Protein AF-A0A959R5T8-F1 (afdb_monomer_lite)

pLDDT: mean 71.9, std 11.0, range [50.06, 90.19]

Radius of gyration: 15.83 Å; chains: 1; bounding box: 40×16×41 Å

Structure (mmCIF, N/CA/C/O backbone):
data_AF-A0A959R5T8-F1
#
_entry.id   AF-A0A959R5T8-F1
#
loop_
_atom_site.group_PDB
_atom_site.id
_atom_site.type_symbol
_atom_site.label_atom_id
_atom_site.label_alt_id
_atom_site.label_comp_id
_atom_site.label_asym_id
_atom_site.label_entity_id
_atom_site.label_seq_id
_atom_site.pdbx_PDB_ins_code
_atom_site.Cartn_x
_atom_site.Cartn_y
_atom_site.Cartn_z
_atom_site.occupancy
_atom_site.B_iso_or_equiv
_atom_site.auth_seq_id
_atom_site.auth_comp_id
_atom_site.auth_asym_id
_atom_site.auth_atom_id
_atom_site.pdbx_PDB_model_num
ATOM 1 N N . MET A 1 1 ? -13.015 4.665 20.801 1.00 58.91 1 MET A N 1
ATOM 2 C CA . MET A 1 1 ? -11.885 4.155 19.982 1.00 58.91 1 MET A CA 1
ATOM 3 C C . MET A 1 1 ? -10.607 4.914 20.364 1.00 58.91 1 MET A C 1
ATOM 5 O O . MET A 1 1 ? -10.602 6.133 20.300 1.00 58.91 1 MET A O 1
ATOM 9 N N . ASN A 1 2 ? -9.567 4.238 20.866 1.00 75.31 2 ASN A N 1
ATOM 10 C CA . ASN A 1 2 ? -8.469 4.873 21.619 1.00 75.31 2 ASN A CA 1
ATOM 11 C C . ASN A 1 2 ? -7.528 5.704 20.708 1.00 75.31 2 ASN A C 1
ATOM 13 O O . ASN A 1 2 ? -6.969 5.148 19.761 1.00 75.31 2 ASN A O 1
ATOM 17 N N . ARG A 1 3 ? -7.354 7.016 20.963 1.00 77.94 3 ARG A N 1
ATOM 18 C CA . ARG A 1 3 ? -6.568 7.949 20.112 1.00 77.94 3 ARG A CA 1
ATOM 19 C C . ARG A 1 3 ? -5.146 7.442 19.833 1.00 77.94 3 ARG A C 1
ATOM 21 O O . ARG A 1 3 ? -4.698 7.494 18.692 1.00 77.94 3 ARG A O 1
ATOM 28 N N . LYS A 1 4 ? -4.515 6.815 20.831 1.00 74.69 4 LYS A N 1
ATOM 29 C CA . LYS A 1 4 ? -3.173 6.217 20.724 1.00 74.69 4 LYS A CA 1
ATOM 30 C C . LYS A 1 4 ? -3.082 5.111 19.662 1.00 74.69 4 LYS A C 1
ATOM 32 O O . LYS A 1 4 ? -2.082 5.010 18.966 1.00 74.69 4 LYS A O 1
ATOM 37 N N . ARG A 1 5 ? -4.142 4.307 19.485 1.00 75.88 5 ARG A N 1
ATOM 38 C CA . ARG A 1 5 ? -4.179 3.219 18.484 1.00 75.88 5 ARG A CA 1
ATOM 39 C C . ARG A 1 5 ? -4.271 3.749 17.052 1.00 75.88 5 ARG A C 1
ATOM 41 O O . ARG A 1 5 ? -3.715 3.138 16.150 1.00 75.88 5 ARG A O 1
ATOM 48 N N . HIS A 1 6 ? -4.960 4.871 16.840 1.00 72.75 6 HIS A N 1
ATOM 49 C CA . HIS A 1 6 ? -5.000 5.516 15.523 1.00 72.75 6 HIS A CA 1
ATOM 50 C C . HIS A 1 6 ? -3.680 6.176 15.182 1.00 72.75 6 HIS A C 1
ATOM 52 O O . HIS A 1 6 ? -3.234 6.042 14.053 1.00 72.75 6 HIS A O 1
ATOM 58 N N . GLN A 1 7 ? -3.057 6.840 16.157 1.00 77.88 7 GLN A N 1
ATOM 59 C CA . GLN A 1 7 ? -1.738 7.435 15.976 1.00 77.88 7 GLN A CA 1
ATOM 60 C C . GLN A 1 7 ? -0.712 6.365 15.599 1.00 77.88 7 GLN A C 1
ATOM 62 O O . GLN A 1 7 ? -0.068 6.509 14.574 1.00 77.88 7 GLN A O 1
ATOM 67 N N . LEU A 1 8 ? -0.665 5.242 16.326 1.00 80.44 8 LEU A N 1
ATOM 68 C CA . LEU A 1 8 ? 0.181 4.092 15.976 1.00 80.44 8 LEU A CA 1
ATOM 69 C C . LEU A 1 8 ? -0.068 3.574 14.554 1.00 80.44 8 LEU A C 1
ATOM 71 O O . LEU A 1 8 ? 0.877 3.328 13.813 1.00 80.44 8 LEU A O 1
ATOM 75 N N . PHE A 1 9 ? -1.334 3.431 14.159 1.00 82.12 9 PHE A N 1
ATOM 76 C CA . PHE A 1 9 ? -1.688 2.967 12.820 1.00 82.12 9 PHE A CA 1
ATOM 77 C C . PHE A 1 9 ? -1.257 3.953 11.723 1.00 82.12 9 PHE A C 1
ATOM 79 O O . PHE A 1 9 ? -0.671 3.539 10.729 1.00 82.12 9 PHE A O 1
ATOM 86 N N . LEU A 1 10 ? -1.498 5.252 11.920 1.00 82.06 10 LEU A N 1
ATOM 87 C CA . LEU A 1 10 ? -1.054 6.313 11.013 1.00 82.06 10 LEU A CA 1
ATOM 88 C C . LEU A 1 10 ? 0.471 6.364 10.906 1.00 82.06 10 LEU A C 1
ATOM 90 O O . LEU A 1 10 ? 0.991 6.456 9.801 1.00 82.06 10 LEU A O 1
ATOM 94 N N . SER A 1 11 ? 1.185 6.249 12.027 1.00 80.94 11 SER A N 1
ATOM 95 C CA . SER A 1 11 ? 2.649 6.209 12.043 1.00 80.94 11 SER A CA 1
ATOM 96 C C . SER A 1 11 ? 3.191 5.013 11.260 1.00 80.94 11 SER A C 1
ATOM 98 O O . SER A 1 11 ? 4.100 5.182 10.455 1.00 80.94 11 SER A O 1
ATOM 100 N N . LEU A 1 12 ? 2.605 3.824 11.432 1.00 81.62 12 LEU A N 1
ATOM 101 C CA . LEU A 1 12 ? 2.985 2.631 10.667 1.00 81.62 12 LEU A CA 1
ATOM 102 C C . LEU A 1 12 ? 2.705 2.792 9.167 1.00 81.62 12 LEU A C 1
ATOM 104 O O . LEU A 1 12 ? 3.530 2.396 8.348 1.00 81.62 12 LEU A O 1
ATOM 108 N N . LEU A 1 13 ? 1.577 3.411 8.809 1.00 80.56 13 LEU A N 1
ATOM 109 C CA . LEU A 1 13 ? 1.225 3.691 7.417 1.00 80.56 13 LEU A CA 1
ATOM 110 C C . LEU A 1 13 ? 2.215 4.676 6.770 1.00 80.56 13 LEU A C 1
ATOM 112 O O . LEU A 1 13 ? 2.652 4.452 5.645 1.00 80.56 13 LEU A O 1
ATOM 116 N N . LEU A 1 14 ? 2.603 5.737 7.489 1.00 80.81 14 LEU A N 1
ATOM 117 C CA . LEU A 1 14 ? 3.593 6.715 7.023 1.00 80.81 14 LEU A CA 1
ATOM 118 C C . LEU A 1 14 ? 4.981 6.091 6.833 1.00 80.81 14 LEU A C 1
ATOM 120 O O . LEU A 1 14 ? 5.633 6.359 5.826 1.00 80.81 14 LEU A O 1
ATOM 124 N N . ILE A 1 15 ? 5.420 5.238 7.764 1.00 79.38 15 ILE A N 1
ATOM 125 C CA . ILE A 1 15 ? 6.705 4.532 7.649 1.00 79.38 15 ILE A CA 1
ATOM 126 C C . ILE A 1 15 ? 6.693 3.617 6.416 1.00 79.38 15 ILE A C 1
ATOM 128 O O . ILE A 1 15 ? 7.624 3.669 5.615 1.00 79.38 15 ILE A O 1
ATOM 132 N N . ALA A 1 16 ? 5.622 2.845 6.213 1.00 73.56 16 ALA A N 1
ATOM 133 C CA . ALA A 1 16 ? 5.482 1.975 5.045 1.00 73.56 16 ALA A CA 1
ATOM 134 C C . ALA A 1 16 ? 5.429 2.751 3.715 1.00 73.56 16 ALA A C 1
ATOM 136 O O . ALA A 1 16 ? 5.968 2.286 2.716 1.00 73.56 16 ALA A O 1
ATOM 137 N N . ALA A 1 17 ? 4.822 3.942 3.695 1.00 71.69 17 ALA A N 1
ATOM 138 C CA . ALA A 1 17 ? 4.813 4.802 2.511 1.00 71.69 17 ALA A CA 1
ATOM 139 C C . ALA A 1 17 ? 6.206 5.389 2.205 1.00 71.69 17 ALA A C 1
ATOM 141 O O . ALA A 1 17 ? 6.587 5.505 1.042 1.00 71.69 17 ALA A O 1
ATOM 142 N N . SER A 1 18 ? 6.989 5.724 3.238 1.00 68.69 18 SER A N 1
ATOM 143 C CA . SER A 1 18 ? 8.313 6.349 3.081 1.00 68.69 18 SER A 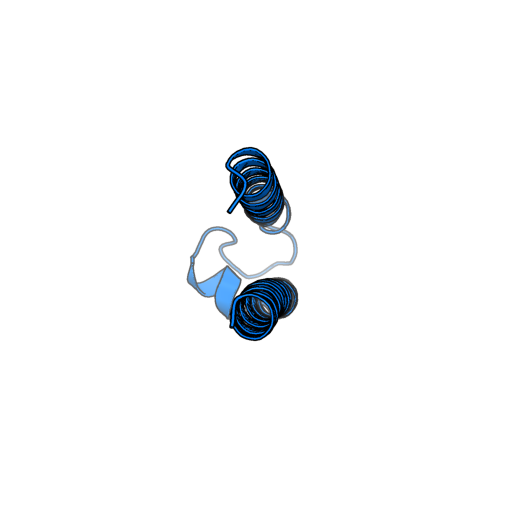CA 1
ATOM 144 C C . SER A 1 18 ? 9.362 5.426 2.445 1.00 68.69 18 SER A C 1
ATOM 146 O O . SER A 1 18 ? 10.252 5.889 1.734 1.00 68.69 18 SER A O 1
ATOM 148 N N . THR A 1 19 ? 9.238 4.108 2.627 1.00 65.25 19 THR A N 1
ATOM 149 C CA . THR A 1 19 ? 10.166 3.126 2.041 1.00 65.25 19 THR A CA 1
ATOM 150 C C . THR A 1 19 ? 9.890 2.839 0.564 1.00 65.25 19 THR A C 1
ATOM 152 O O . THR A 1 19 ? 10.733 2.233 -0.096 1.00 65.25 19 THR A O 1
ATOM 155 N N . MET A 1 20 ? 8.761 3.299 0.009 1.00 61.81 20 MET A N 1
ATOM 156 C CA . MET A 1 20 ? 8.449 3.118 -1.416 1.00 61.81 20 MET A CA 1
ATOM 157 C C . MET A 1 20 ? 9.376 3.939 -2.323 1.00 61.81 20 MET A C 1
ATOM 159 O O . MET A 1 20 ? 9.723 3.486 -3.410 1.00 61.81 20 MET A O 1
ATOM 163 N N . GLN A 1 21 ? 9.848 5.103 -1.859 1.00 60.03 21 GLN A N 1
ATOM 164 C CA . GLN A 1 21 ? 10.838 5.921 -2.577 1.00 60.03 21 GLN A CA 1
ATOM 165 C C . GLN A 1 21 ? 12.216 5.254 -2.626 1.00 60.03 21 GLN A C 1
ATOM 167 O O . GLN A 1 21 ? 12.919 5.364 -3.625 1.00 60.03 21 GLN A O 1
ATOM 172 N N . LEU A 1 22 ? 12.558 4.473 -1.598 1.00 58.75 22 LEU A N 1
ATOM 173 C CA . LEU A 1 22 ? 13.785 3.679 -1.536 1.00 58.75 22 LEU A CA 1
ATOM 174 C C . LEU A 1 22 ? 13.702 2.394 -2.382 1.00 58.75 22 LEU A C 1
ATOM 176 O O . LEU A 1 22 ? 14.508 1.491 -2.216 1.00 58.75 22 LEU A O 1
ATOM 180 N N . ARG A 1 23 ? 12.708 2.234 -3.257 1.00 56.28 23 ARG A N 1
ATOM 181 C CA . ARG A 1 23 ? 12.665 1.134 -4.238 1.00 56.28 23 ARG A CA 1
ATOM 182 C C . ARG A 1 23 ? 12.523 1.622 -5.676 1.00 56.28 23 ARG A C 1
ATOM 184 O O . ARG A 1 23 ? 12.422 0.799 -6.568 1.00 56.28 23 ARG A O 1
ATOM 191 N N . ALA A 1 24 ? 12.550 2.931 -5.901 1.00 53.94 24 ALA A N 1
ATOM 192 C CA . ALA A 1 24 ? 12.540 3.546 -7.228 1.00 53.94 24 ALA A CA 1
ATOM 193 C C . ALA A 1 24 ? 13.919 4.133 -7.563 1.00 53.94 24 ALA A C 1
ATOM 195 O O . ALA A 1 24 ? 14.054 5.262 -8.034 1.00 53.94 24 ALA A O 1
ATOM 196 N N . HIS A 1 25 ? 14.974 3.388 -7.234 1.00 54.00 25 HIS A N 1
ATOM 197 C CA . HIS A 1 25 ? 16.310 3.726 -7.705 1.00 54.00 25 HIS A CA 1
ATOM 198 C C . HIS A 1 25 ? 16.385 3.364 -9.195 1.00 54.00 25 HIS A C 1
ATOM 200 O O . HIS A 1 25 ? 15.939 2.274 -9.553 1.00 54.00 25 HIS A O 1
ATOM 206 N N . PRO A 1 26 ? 16.957 4.215 -10.064 1.00 58.56 26 PRO A N 1
ATOM 207 C CA . PRO A 1 26 ? 17.186 3.859 -11.459 1.00 58.56 26 PRO A CA 1
ATOM 208 C C . PRO A 1 26 ? 18.159 2.681 -11.494 1.00 58.56 26 PRO A C 1
ATOM 210 O O . PRO A 1 26 ? 19.351 2.829 -11.232 1.00 58.56 26 PRO A O 1
ATOM 213 N N . GLY A 1 27 ? 17.628 1.488 -11.728 1.00 60.72 27 GLY A N 1
ATOM 214 C CA . GLY A 1 27 ? 18.357 0.269 -11.423 1.00 60.72 27 GLY A CA 1
ATOM 215 C C . GLY A 1 27 ? 17.839 -0.947 -12.158 1.00 60.72 27 GLY A C 1
ATOM 216 O O . GLY A 1 27 ? 17.806 -1.989 -11.537 1.00 60.72 27 GLY A O 1
ATOM 217 N N . HIS A 1 28 ? 17.449 -0.803 -13.432 1.00 56.00 28 HIS A N 1
ATOM 218 C CA . HIS A 1 28 ? 17.566 -1.816 -14.495 1.00 56.00 28 HIS A CA 1
ATOM 219 C C . HIS A 1 28 ? 17.236 -1.184 -15.868 1.00 56.00 28 HIS A C 1
ATOM 221 O O . HIS A 1 28 ? 16.190 -1.406 -16.462 1.00 56.00 28 HIS A O 1
ATOM 227 N N . GLY A 1 29 ? 18.161 -0.370 -16.382 1.00 56.12 29 GLY A N 1
ATOM 228 C CA . GLY A 1 29 ? 18.419 -0.247 -17.824 1.00 56.12 29 GLY A CA 1
ATOM 229 C C . GLY A 1 29 ? 17.485 0.555 -18.741 1.00 56.12 29 GLY A C 1
ATOM 230 O O . GLY A 1 29 ? 18.026 1.116 -19.685 1.00 56.12 29 GLY A O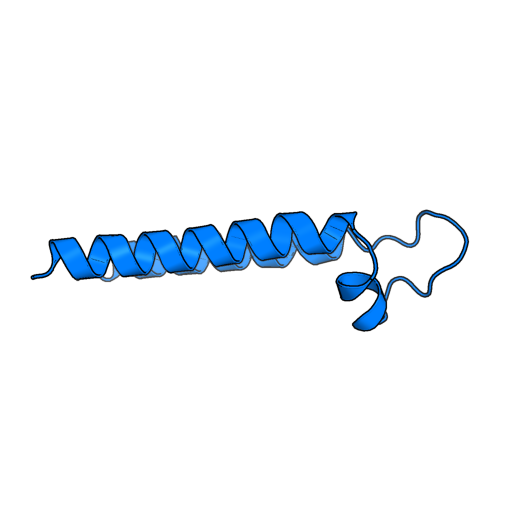 1
ATOM 231 N N . GLU A 1 30 ? 16.165 0.663 -18.537 1.00 56.44 30 GLU A N 1
ATOM 232 C CA . GLU A 1 30 ? 15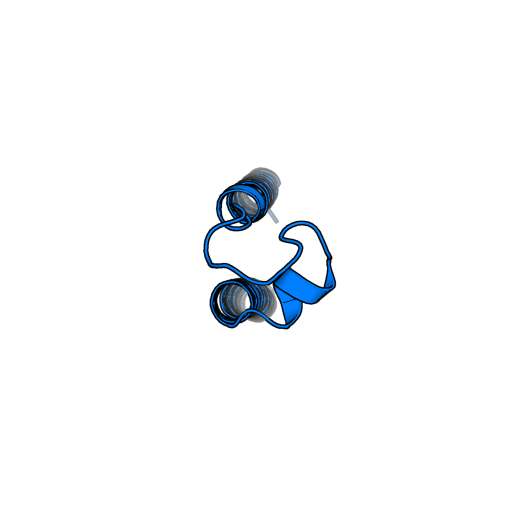.296 1.214 -19.614 1.00 56.44 30 GLU A CA 1
ATOM 233 C C . GLU A 1 30 ? 14.173 2.187 -19.214 1.00 56.44 30 GLU A C 1
ATOM 235 O O . GLU A 1 30 ? 13.567 2.804 -20.090 1.00 56.44 30 GLU A O 1
ATOM 240 N N . SER A 1 31 ? 13.891 2.403 -17.929 1.00 55.72 31 SER A N 1
ATOM 241 C CA . SER A 1 31 ? 12.748 3.224 -17.509 1.00 55.72 31 SER A CA 1
ATOM 242 C C . SER A 1 31 ? 13.164 4.474 -16.722 1.00 55.72 31 SER A C 1
ATOM 244 O O . SER A 1 31 ? 14.055 4.460 -15.872 1.00 55.72 31 SER A O 1
ATOM 246 N N . ASN A 1 32 ? 12.498 5.600 -17.009 1.00 59.03 32 ASN A N 1
ATOM 247 C CA . ASN A 1 32 ? 12.585 6.822 -16.206 1.00 59.03 32 ASN A CA 1
ATOM 248 C C . ASN A 1 32 ? 11.999 6.537 -14.812 1.00 59.03 32 ASN A C 1
ATOM 250 O O . ASN A 1 32 ? 10.787 6.661 -14.616 1.00 59.03 32 ASN A O 1
ATOM 254 N N . GLY A 1 33 ? 12.861 6.168 -13.857 1.00 58.56 33 GLY A N 1
ATOM 255 C CA . GLY A 1 33 ? 12.495 5.677 -12.518 1.00 58.56 33 GLY A CA 1
ATOM 256 C C . GLY A 1 33 ? 11.703 6.635 -11.617 1.00 58.56 33 GLY A C 1
ATOM 257 O O . GLY A 1 33 ? 11.374 6.308 -10.484 1.00 58.56 33 GLY A O 1
ATOM 258 N N . THR A 1 34 ? 11.372 7.831 -12.102 1.00 61.56 34 THR A N 1
ATOM 259 C CA . THR A 1 34 ? 10.625 8.865 -11.371 1.00 61.56 34 THR A CA 1
ATOM 260 C C . THR A 1 34 ? 9.211 9.102 -11.909 1.00 61.56 34 THR A C 1
ATOM 262 O O . THR A 1 34 ? 8.480 9.929 -11.361 1.00 61.56 34 THR A O 1
ATOM 265 N N . SER A 1 35 ? 8.788 8.395 -12.962 1.00 66.44 35 SER A N 1
ATOM 266 C CA . SER A 1 35 ? 7.436 8.541 -13.513 1.00 66.44 35 SER A CA 1
ATOM 267 C C . SER A 1 35 ? 6.396 7.805 -12.654 1.00 66.44 35 SER A C 1
ATOM 269 O O . SER A 1 35 ? 6.598 6.638 -12.333 1.00 66.44 35 SER A O 1
ATOM 271 N N . PRO A 1 36 ? 5.226 8.394 -12.341 1.00 66.69 36 PRO A N 1
ATOM 272 C CA . PRO A 1 36 ? 4.132 7.679 -11.674 1.00 66.69 36 PRO A CA 1
ATOM 273 C C . PRO A 1 36 ? 3.705 6.390 -12.394 1.00 66.69 36 PRO A C 1
ATOM 275 O O . PRO A 1 36 ? 3.242 5.448 -11.758 1.00 66.69 36 PRO A O 1
ATOM 278 N N . LEU A 1 37 ? 3.884 6.334 -13.720 1.00 68.31 37 LEU A N 1
ATOM 279 C CA . LEU A 1 37 ? 3.596 5.143 -14.520 1.00 68.31 37 LEU A CA 1
ATOM 280 C C . LEU A 1 37 ? 4.593 4.003 -14.275 1.00 68.31 37 LEU A C 1
ATOM 282 O O . LEU A 1 37 ? 4.193 2.847 -14.334 1.00 68.31 37 LEU A O 1
ATOM 286 N N . HIS A 1 38 ? 5.852 4.308 -13.955 1.00 67.81 38 HIS A N 1
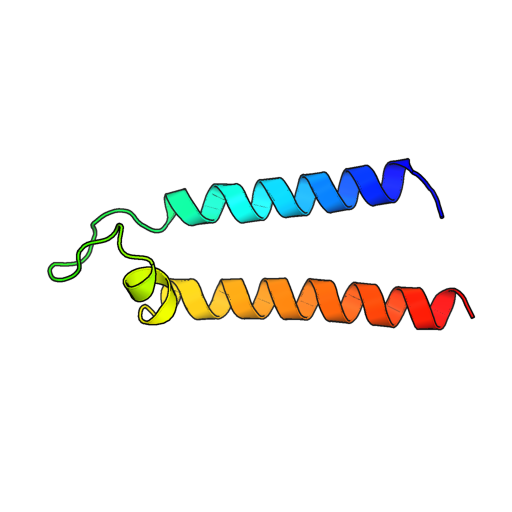ATOM 287 C CA . HIS A 1 38 ? 6.873 3.308 -13.624 1.00 67.81 38 HIS A CA 1
ATOM 288 C C . HIS A 1 38 ? 6.438 2.477 -12.405 1.00 67.81 38 HIS A C 1
ATOM 290 O O . HIS A 1 38 ? 6.407 1.256 -12.479 1.00 67.81 38 HIS A O 1
ATOM 296 N N . PHE A 1 39 ? 5.912 3.124 -11.361 1.00 62.72 39 PHE A N 1
ATOM 297 C CA . PHE A 1 39 ? 5.373 2.447 -10.172 1.00 62.72 39 PHE A CA 1
ATOM 298 C C . PHE A 1 39 ? 4.141 1.564 -10.429 1.00 62.72 39 PHE A C 1
ATOM 300 O O . PHE A 1 39 ? 3.843 0.679 -9.629 1.00 62.72 39 PHE A O 1
ATOM 307 N N . LEU A 1 40 ? 3.379 1.834 -11.493 1.00 65.31 40 LEU A N 1
ATOM 308 C CA . LEU A 1 40 ? 2.178 1.063 -11.834 1.00 65.31 40 LEU A CA 1
ATOM 309 C C . LEU A 1 40 ? 2.471 -0.094 -12.789 1.00 65.31 40 LEU A C 1
ATOM 311 O O . LEU A 1 40 ? 1.724 -1.069 -12.806 1.00 65.31 40 LEU A O 1
ATOM 315 N N . LEU A 1 41 ? 3.519 0.032 -13.601 1.00 67.25 41 LEU A N 1
ATOM 316 C CA . LEU A 1 41 ? 3.884 -0.948 -14.619 1.00 67.25 41 LEU A CA 1
ATOM 317 C C . LEU A 1 41 ? 4.964 -1.913 -14.131 1.00 67.25 41 LEU A C 1
ATOM 319 O O . LEU A 1 41 ? 5.047 -3.027 -14.646 1.00 67.25 41 LEU A O 1
ATOM 323 N N . GLU A 1 42 ? 5.756 -1.527 -13.129 1.00 65.69 42 GLU A N 1
ATOM 324 C CA . GLU A 1 42 ? 6.780 -2.404 -12.585 1.00 65.69 42 GLU A CA 1
ATOM 325 C C . GLU A 1 42 ? 6.198 -3.366 -11.533 1.00 65.69 42 GLU A C 1
ATOM 327 O O . GLU A 1 42 ? 5.658 -2.951 -10.496 1.00 65.69 42 GLU A O 1
ATOM 332 N N . PRO A 1 43 ? 6.282 -4.689 -11.784 1.00 63.62 43 PRO A N 1
ATOM 333 C CA . PRO A 1 43 ? 5.615 -5.701 -10.963 1.00 63.62 43 PRO A CA 1
ATOM 334 C C . PRO A 1 43 ? 6.117 -5.699 -9.514 1.00 63.62 43 PRO A C 1
ATOM 336 O O . PRO A 1 43 ? 5.394 -6.077 -8.589 1.00 63.62 43 PRO A O 1
ATOM 339 N N . GLU A 1 44 ? 7.341 -5.227 -9.304 1.00 66.31 44 GLU A N 1
ATOM 340 C CA . GLU A 1 44 ? 7.987 -5.140 -8.004 1.00 66.31 44 GLU A CA 1
ATOM 341 C C . GLU A 1 44 ? 7.386 -4.076 -7.067 1.00 66.31 44 GLU A C 1
ATOM 343 O O . GLU A 1 44 ? 7.518 -4.220 -5.843 1.00 66.31 44 GLU A O 1
ATOM 348 N N . HIS A 1 45 ? 6.679 -3.065 -7.592 1.00 67.88 45 HIS A N 1
ATOM 349 C CA . HIS A 1 45 ? 5.961 -2.051 -6.802 1.00 67.88 45 HIS A CA 1
ATOM 350 C C . HIS A 1 45 ? 4.470 -2.371 -6.668 1.00 67.88 45 HIS A C 1
ATOM 352 O O . HIS A 1 45 ? 3.880 -2.119 -5.613 1.00 67.88 45 HIS A O 1
ATOM 358 N N . VAL A 1 46 ? 3.856 -2.986 -7.681 1.00 73.25 46 VAL A N 1
ATOM 359 C CA . VAL A 1 46 ? 2.418 -3.312 -7.683 1.00 73.25 46 VAL A CA 1
ATOM 360 C C . VAL A 1 46 ? 2.053 -4.295 -6.566 1.00 73.25 46 VAL A C 1
ATOM 362 O O . VAL A 1 46 ? 1.116 -4.049 -5.801 1.0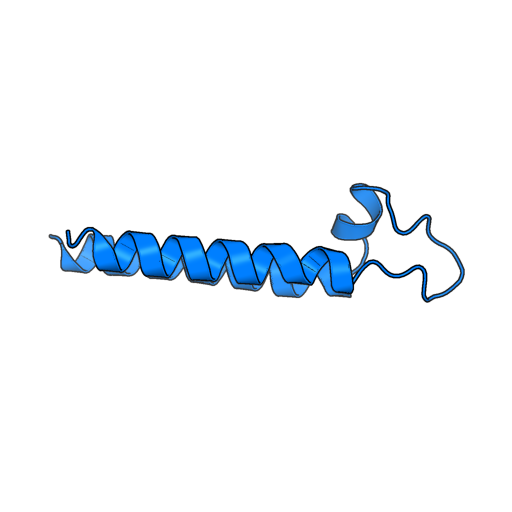0 73.25 46 VAL A O 1
ATOM 365 N N . VAL A 1 47 ? 2.814 -5.384 -6.423 1.00 79.06 47 VAL A N 1
ATOM 366 C CA . VAL A 1 47 ? 2.545 -6.440 -5.429 1.00 79.06 47 VAL A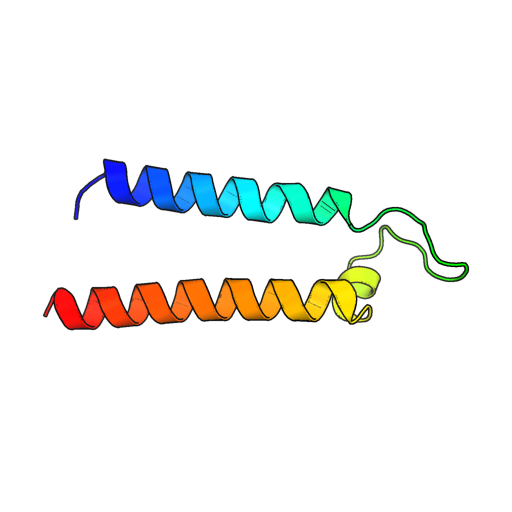 CA 1
ATOM 367 C C . VAL A 1 47 ? 2.521 -5.912 -3.984 1.00 79.06 47 VAL A C 1
ATOM 369 O O . VAL A 1 47 ? 1.508 -6.109 -3.305 1.00 79.06 47 VAL A O 1
ATOM 372 N N . PRO A 1 48 ? 3.565 -5.224 -3.475 1.00 74.62 48 PRO A N 1
ATOM 373 C CA . PRO A 1 48 ? 3.545 -4.709 -2.106 1.00 74.62 48 PRO A CA 1
ATOM 374 C C . PRO A 1 48 ? 2.471 -3.633 -1.895 1.00 74.62 48 PRO A C 1
ATOM 376 O O . PRO A 1 48 ? 1.881 -3.576 -0.816 1.00 74.62 48 PRO A O 1
ATOM 379 N N . THR A 1 49 ? 2.160 -2.826 -2.916 1.00 76.12 49 THR A N 1
ATOM 380 C CA . THR A 1 49 ? 1.093 -1.812 -2.844 1.00 76.12 49 THR A CA 1
ATOM 381 C C . THR A 1 49 ? -0.277 -2.459 -2.643 1.00 76.12 49 THR A C 1
ATOM 383 O O . THR A 1 49 ? -1.025 -2.078 -1.738 1.00 76.12 49 THR A O 1
ATOM 386 N N . LEU A 1 50 ? -0.597 -3.483 -3.442 1.00 81.81 50 LEU A N 1
ATOM 387 C CA . LEU A 1 50 ? -1.853 -4.225 -3.321 1.00 81.81 50 LEU A CA 1
ATOM 388 C C . LEU A 1 50 ? -1.947 -4.977 -1.989 1.00 81.81 50 LEU A C 1
ATOM 390 O O . LEU A 1 50 ? -3.006 -4.972 -1.358 1.00 81.81 50 LEU A O 1
ATOM 394 N N . ALA A 1 51 ? -0.845 -5.569 -1.522 1.00 82.62 51 ALA A N 1
ATOM 395 C CA . ALA A 1 51 ? -0.795 -6.247 -0.228 1.00 82.62 51 ALA A CA 1
ATOM 396 C C . ALA A 1 51 ? -1.062 -5.281 0.941 1.00 82.62 51 ALA A C 1
ATOM 398 O O . ALA A 1 51 ? -1.861 -5.589 1.831 1.00 82.62 51 ALA A O 1
ATOM 399 N N . ALA A 1 52 ? -0.453 -4.091 0.920 1.00 81.81 52 ALA A N 1
ATOM 400 C CA . ALA A 1 52 ? -0.685 -3.062 1.930 1.00 81.81 52 ALA A CA 1
ATOM 401 C C . ALA A 1 52 ? -2.148 -2.590 1.929 1.00 81.81 52 ALA A C 1
ATOM 403 O O . ALA A 1 52 ? -2.779 -2.515 2.988 1.00 81.81 52 ALA A O 1
ATOM 404 N N . LEU A 1 53 ? -2.718 -2.338 0.746 1.00 84.25 53 LEU A N 1
ATOM 405 C CA . LEU A 1 53 ? -4.120 -1.944 0.608 1.00 84.25 53 LEU A CA 1
ATOM 406 C C . LEU A 1 53 ? -5.068 -3.024 1.154 1.00 84.25 53 LEU A C 1
ATOM 408 O O . LEU A 1 53 ? -5.962 -2.720 1.950 1.00 84.25 53 LEU A O 1
ATOM 412 N N . ALA A 1 54 ? -4.843 -4.288 0.790 1.00 87.50 54 ALA A N 1
ATOM 413 C CA . ALA A 1 54 ? -5.635 -5.418 1.269 1.00 87.50 54 ALA A CA 1
ATOM 414 C C . ALA A 1 54 ? -5.568 -5.561 2.800 1.00 87.50 54 ALA A C 1
ATOM 416 O O . ALA A 1 54 ? -6.598 -5.788 3.446 1.00 87.50 54 ALA A O 1
ATOM 417 N N . ALA A 1 55 ? -4.389 -5.367 3.399 1.00 83.62 55 ALA A N 1
ATOM 418 C CA . ALA A 1 55 ? -4.215 -5.399 4.848 1.00 83.62 55 ALA A CA 1
ATOM 419 C C . ALA A 1 55 ? -5.022 -4.291 5.543 1.00 83.62 55 ALA A C 1
ATOM 421 O O . ALA A 1 55 ? -5.756 -4.568 6.496 1.00 83.62 55 ALA A O 1
ATOM 422 N N . VAL A 1 56 ? -4.956 -3.052 5.040 1.00 86.56 56 VAL A N 1
ATOM 423 C CA . VAL A 1 56 ? -5.725 -1.921 5.588 1.00 86.56 56 VAL A CA 1
ATOM 424 C C . VAL A 1 56 ? -7.226 -2.201 5.520 1.00 86.56 56 VAL A C 1
ATOM 426 O O . VAL A 1 56 ? -7.915 -2.084 6.537 1.00 86.56 56 VAL A O 1
ATOM 429 N N . VAL A 1 57 ? -7.736 -2.622 4.358 1.00 89.94 57 VAL A N 1
ATOM 430 C CA . VAL A 1 57 ? -9.164 -2.933 4.170 1.00 89.94 57 VAL A CA 1
ATOM 431 C C . VAL A 1 57 ? -9.610 -4.046 5.118 1.00 89.94 57 VAL A C 1
ATOM 433 O O . VAL A 1 57 ? -10.615 -3.897 5.815 1.00 89.94 57 VAL A O 1
ATOM 436 N N . THR A 1 58 ? -8.837 -5.128 5.214 1.00 89.94 58 THR A N 1
ATOM 437 C CA . THR A 1 58 ? -9.153 -6.267 6.088 1.00 89.94 58 THR A CA 1
ATOM 438 C C . THR A 1 58 ? -9.203 -5.850 7.557 1.00 89.94 58 THR A C 1
ATOM 440 O O . THR A 1 58 ? -10.155 -6.189 8.265 1.00 89.94 58 THR A O 1
ATOM 443 N N . ILE A 1 59 ? -8.235 -5.050 8.017 1.00 86.94 59 ILE A N 1
ATOM 444 C CA . ILE A 1 59 ? -8.204 -4.523 9.389 1.00 86.94 59 ILE A CA 1
ATOM 445 C C . ILE A 1 59 ? -9.423 -3.634 9.657 1.00 86.94 59 ILE A C 1
ATOM 447 O O . ILE A 1 59 ? -10.044 -3.743 10.718 1.00 86.94 59 ILE A O 1
ATOM 451 N N . LEU A 1 60 ? -9.794 -2.762 8.715 1.00 86.19 60 LEU A N 1
ATOM 452 C CA . LEU A 1 60 ? -10.962 -1.890 8.857 1.00 86.19 60 LEU A CA 1
ATOM 453 C C . LEU A 1 60 ? -12.266 -2.694 8.935 1.00 86.19 60 LEU A C 1
ATOM 455 O O . LEU A 1 60 ? -13.084 -2.440 9.825 1.00 86.19 60 LEU A O 1
ATOM 459 N N . LEU A 1 61 ? -12.444 -3.687 8.060 1.00 90.19 61 LEU A N 1
ATOM 460 C CA . LEU A 1 61 ? -13.614 -4.571 8.062 1.00 90.19 61 LEU A CA 1
ATOM 461 C C . LEU A 1 61 ? -13.701 -5.390 9.354 1.00 90.19 61 LEU A C 1
ATOM 463 O O . LEU A 1 61 ? -14.764 -5.458 9.973 1.00 90.19 61 LEU A O 1
ATOM 467 N N . TRP A 1 62 ? -12.582 -5.957 9.805 1.00 87.19 62 TRP A N 1
ATOM 468 C CA . TRP A 1 62 ? -12.517 -6.710 11.056 1.00 87.19 62 TRP A CA 1
ATOM 469 C C . TRP A 1 62 ? -12.860 -5.839 12.271 1.00 87.19 62 TRP A C 1
ATOM 471 O O . TRP A 1 62 ? -13.645 -6.246 13.128 1.00 87.19 62 TRP A O 1
ATOM 481 N N . ARG A 1 63 ? -12.347 -4.603 12.322 1.00 83.12 63 ARG A N 1
ATOM 482 C CA . ARG A 1 63 ? -12.675 -3.651 13.397 1.00 83.12 63 ARG A CA 1
ATOM 483 C C . ARG A 1 63 ? -14.147 -3.250 13.392 1.00 83.12 63 ARG A C 1
ATOM 485 O O . ARG A 1 63 ? -14.720 -3.128 14.473 1.00 83.12 63 ARG A O 1
ATOM 492 N N . ARG A 1 64 ? -14.761 -3.068 12.215 1.00 81.69 64 ARG A N 1
ATOM 493 C CA . ARG A 1 64 ? -16.205 -2.790 12.096 1.00 81.69 64 ARG A CA 1
ATOM 494 C C . ARG A 1 64 ? -17.045 -3.936 12.653 1.00 81.69 64 ARG A C 1
ATOM 496 O O . ARG A 1 64 ? -17.925 -3.677 13.462 1.00 81.69 64 ARG A O 1
ATOM 503 N N . ARG A 1 65 ? -16.717 -5.186 12.309 1.00 82.94 65 ARG A N 1
ATOM 504 C CA . ARG A 1 65 ? -17.427 -6.377 12.817 1.00 82.94 65 ARG A CA 1
ATOM 505 C C . ARG A 1 65 ? -17.306 -6.588 14.328 1.00 82.94 65 ARG A C 1
ATOM 507 O O . ARG A 1 65 ? -18.132 -7.280 14.893 1.00 82.94 65 ARG A O 1
ATOM 514 N N . ARG A 1 66 ? -16.266 -6.041 14.963 1.00 74.88 66 ARG A N 1
ATOM 515 C CA . ARG A 1 66 ? -16.026 -6.128 16.417 1.00 74.88 66 ARG A CA 1
ATOM 516 C C . ARG A 1 66 ? -16.573 -4.939 17.212 1.00 74.88 66 ARG A C 1
ATOM 518 O O . ARG A 1 66 ? -16.450 -4.929 18.431 1.00 74.88 66 ARG A O 1
ATOM 525 N N . SER A 1 67 ? -17.022 -3.893 16.519 1.00 59.12 67 SER A N 1
ATOM 526 C CA . SER A 1 67 ? -17.576 -2.675 17.129 1.00 59.12 67 SER A CA 1
ATOM 527 C C . SER A 1 67 ? -19.106 -2.608 17.014 1.00 59.12 67 SER A C 1
ATOM 529 O O . SER A 1 67 ? -19.695 -1.665 17.536 1.00 59.12 67 SER A O 1
ATOM 531 N N . MET A 1 68 ? -19.707 -3.571 16.309 1.00 50.06 68 MET A N 1
ATOM 532 C CA . MET A 1 68 ? -21.100 -4.003 16.457 1.00 50.06 68 MET A CA 1
ATOM 533 C C . MET A 1 68 ? -21.137 -5.135 17.479 1.00 50.06 68 MET A C 1
ATOM 535 O O . MET A 1 68 ? -22.141 -5.205 18.213 1.00 50.06 68 MET A O 1
#

Sequence (68 aa):
MNRKRHQLFLSLLLIAASTMQLRAHPGHGESNGTSPLHFLLEPEHVVPTLAALAAVVTILLWRRRRSM

Foldseek 3Di:
DDPVVVVVVVVVVVVVVVCLVVVLDPPDDDDPSPDPVCLVPPPVNPVVVVVVVVVVVVVVVVVVVVVD

Secondary structure (DSSP, 8-state):
--HHHHHHHHHHHHHHHHTTGGG--S-SSSS-TT-HHHHHH-HHHHHHHHHHHHHHHHHHHHHHHTT-